Protein AF-A0A4S4LTP1-F1 (afdb_monomer)

Mean predicted aligned error: 6.37 Å

Radius of gyration: 16.43 Å; Cα contacts (8 Å, |Δi|>4): 218; chains: 1; bounding box: 37×48×48 Å

Foldseek 3Di:
DDPPPDCQADWAADDDPQQQQDPVRNDHAKKFWFWKDAPVLLQVLLVVVVNWDWDDDDPPTDTDSVSSQVSLVVLCVVLVADWGWFARPDCDPGRIITTGRGMSVCCVVSPDDPVSLVVSQVVVCVSSVHDPVRTDITMGHTDD

Nearest PDB structures (foldseek):
  5txr-assembly1_A  TM=5.693E-01  e=1.734E+00  Saccharomyces cerevisiae S288C

Structure (mmCIF, N/CA/C/O backbone):
data_AF-A0A4S4LTP1-F1
#
_entry.id   AF-A0A4S4LTP1-F1
#
loop_
_atom_site.group_PDB
_atom_site.id
_atom_site.type_symbol
_atom_site.label_atom_id
_atom_site.label_alt_id
_atom_site.label_comp_id
_atom_site.label_asym_id
_atom_site.label_entity_id
_atom_site.label_seq_id
_atom_site.pdbx_PDB_ins_code
_atom_site.Cartn_x
_atom_site.Cartn_y
_atom_site.Cartn_z
_atom_site.occupancy
_atom_site.B_iso_or_equiv
_atom_site.auth_seq_id
_atom_site.auth_comp_id
_atom_site.auth_asym_id
_atom_site.auth_atom_id
_atom_site.pdbx_PDB_model_num
ATOM 1 N N . MET A 1 1 ? -7.091 35.989 1.189 1.00 34.50 1 MET A N 1
ATOM 2 C CA . MET A 1 1 ? -7.957 34.825 1.459 1.00 34.50 1 MET A CA 1
ATOM 3 C C . MET A 1 1 ? -7.048 33.733 1.990 1.00 34.50 1 MET A C 1
ATOM 5 O O . MET A 1 1 ? -6.267 33.174 1.234 1.00 34.50 1 MET A O 1
ATOM 9 N N . THR A 1 2 ? -7.007 33.571 3.307 1.00 30.88 2 THR A N 1
ATOM 10 C CA . THR A 1 2 ? -6.107 32.635 3.985 1.00 30.88 2 THR A CA 1
ATOM 11 C C . THR A 1 2 ? -6.671 31.237 3.761 1.00 30.88 2 THR A C 1
ATOM 13 O O . THR A 1 2 ? -7.668 30.872 4.376 1.00 30.88 2 THR A O 1
ATOM 16 N N . LEU A 1 3 ? -6.108 30.485 2.812 1.00 34.81 3 LEU A N 1
ATOM 17 C CA . LEU A 1 3 ? -6.364 29.052 2.711 1.00 34.81 3 LEU A CA 1
ATOM 18 C C . LEU A 1 3 ? -5.879 28.455 4.030 1.00 34.81 3 LEU A C 1
ATOM 20 O O . LEU A 1 3 ? -4.674 28.363 4.256 1.00 34.81 3 LEU A O 1
ATOM 24 N N . HIS A 1 4 ? -6.803 28.139 4.938 1.00 34.56 4 HIS A N 1
ATOM 25 C CA . HIS A 1 4 ? -6.485 27.319 6.096 1.00 34.56 4 HIS A CA 1
ATOM 26 C C . HIS A 1 4 ? -5.777 26.075 5.562 1.00 34.56 4 HIS A C 1
ATOM 28 O O . HIS A 1 4 ? -6.355 25.319 4.780 1.00 34.56 4 HIS A O 1
ATOM 34 N N . ALA A 1 5 ? -4.505 25.922 5.926 1.00 42.12 5 ALA A N 1
ATOM 35 C CA . ALA A 1 5 ? -3.726 24.723 5.689 1.00 42.12 5 ALA A CA 1
ATOM 36 C C . ALA A 1 5 ? -4.392 23.586 6.473 1.00 42.12 5 ALA A C 1
ATOM 38 O O . ALA A 1 5 ? -4.045 23.312 7.616 1.00 42.12 5 ALA A O 1
ATOM 39 N N . GLY A 1 6 ? -5.445 23.003 5.903 1.00 49.91 6 GLY A N 1
ATOM 40 C CA . GLY A 1 6 ? -6.054 21.801 6.446 1.00 49.91 6 GLY A CA 1
ATOM 41 C C . GLY A 1 6 ? -5.047 20.647 6.391 1.00 49.91 6 GLY A C 1
ATOM 42 O O . GLY A 1 6 ? -4.117 20.690 5.581 1.00 49.91 6 GLY A O 1
ATOM 43 N N . PRO A 1 7 ? -5.234 19.590 7.197 1.00 58.12 7 PRO A N 1
ATOM 44 C CA . PRO A 1 7 ? -4.294 18.467 7.347 1.00 58.12 7 PRO A CA 1
ATOM 45 C C . PRO A 1 7 ? -4.137 17.598 6.082 1.00 58.12 7 PRO A C 1
ATOM 47 O O . PRO A 1 7 ? -3.505 16.548 6.108 1.00 58.12 7 PRO A O 1
ATOM 50 N N . TYR A 1 8 ? -4.690 18.027 4.948 1.00 56.34 8 TYR A N 1
ATOM 51 C CA . TYR A 1 8 ? -4.917 17.229 3.746 1.00 56.34 8 TYR A CA 1
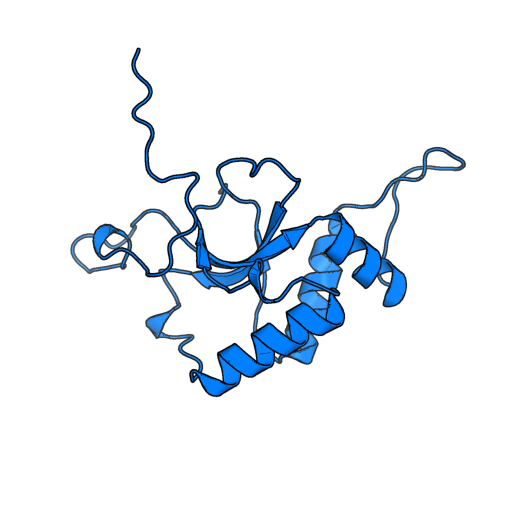ATOM 52 C C . TYR A 1 8 ? -3.652 16.815 2.979 1.00 56.34 8 TYR A C 1
ATOM 54 O O . TYR A 1 8 ? -3.752 16.117 1.975 1.00 56.34 8 TYR A O 1
ATOM 62 N N . GLY A 1 9 ? -2.474 17.263 3.418 1.00 60.75 9 GLY A N 1
ATOM 63 C CA . GLY A 1 9 ? -1.177 16.875 2.854 1.00 60.75 9 GLY A CA 1
ATOM 64 C C . GLY A 1 9 ? -0.297 16.087 3.814 1.00 60.75 9 GLY A C 1
ATOM 65 O O . GLY A 1 9 ? 0.851 15.812 3.483 1.00 60.75 9 GLY A O 1
ATOM 66 N N . GLN A 1 10 ? -0.799 15.764 5.007 1.00 70.25 10 GLN A N 1
ATOM 67 C CA . GLN A 1 10 ? -0.033 15.061 6.026 1.00 70.25 10 GLN A CA 1
ATOM 68 C C . GLN A 1 10 ? -0.341 13.566 5.992 1.00 70.25 10 GLN A C 1
ATOM 70 O O . GLN A 1 10 ? -1.498 13.157 5.906 1.00 70.25 10 GLN A O 1
ATOM 75 N N . ALA A 1 11 ? 0.719 12.764 6.075 1.00 82.00 11 ALA A N 1
ATOM 76 C CA . ALA A 1 11 ? 0.612 11.369 6.465 1.00 82.00 11 ALA A CA 1
ATOM 77 C C . ALA A 1 11 ? 0.397 11.308 7.983 1.00 82.00 11 ALA A C 1
ATOM 79 O O . ALA A 1 11 ? 1.090 12.009 8.724 1.00 82.00 11 ALA A O 1
ATOM 80 N N . LEU A 1 12 ? -0.541 10.484 8.439 1.00 88.31 12 LEU A N 1
ATOM 81 C CA . LEU A 1 12 ? -0.908 10.362 9.849 1.00 88.31 12 LEU A CA 1
ATOM 82 C C . LEU A 1 12 ? -0.561 8.957 10.350 1.00 88.31 12 LEU A C 1
ATOM 84 O O . LEU A 1 12 ? -0.827 7.966 9.671 1.00 88.31 12 LEU A O 1
ATOM 88 N N . ASP A 1 13 ? 0.025 8.861 11.542 1.00 89.25 13 ASP A N 1
ATOM 89 C CA . ASP A 1 13 ? 0.405 7.564 12.121 1.00 89.25 13 ASP A CA 1
ATOM 90 C C . ASP A 1 13 ? -0.809 6.805 12.695 1.00 89.25 13 A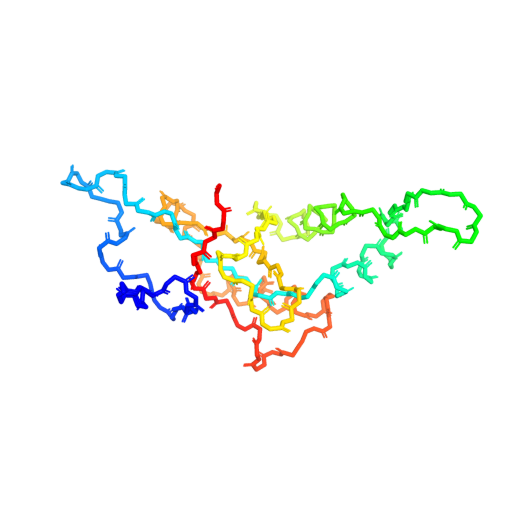SP A C 1
ATOM 92 O O . ASP A 1 13 ? -0.792 5.581 12.799 1.00 89.25 13 ASP A O 1
ATOM 96 N N . SER A 1 14 ? -1.894 7.514 13.018 1.00 90.12 14 SER A N 1
ATOM 97 C CA . SER A 1 14 ? -3.160 6.951 13.495 1.00 90.12 14 SER A CA 1
ATOM 98 C C . SER A 1 14 ? -4.357 7.602 12.800 1.00 90.12 14 SER A C 1
ATOM 100 O O . SER A 1 14 ? -4.264 8.733 12.319 1.00 90.12 14 SER A O 1
ATOM 102 N N . LEU A 1 15 ? -5.482 6.880 12.742 1.00 90.06 15 LEU A N 1
ATOM 103 C CA . LEU A 1 15 ? -6.750 7.416 12.250 1.00 90.06 15 LEU A CA 1
ATOM 104 C C . LEU A 1 15 ? -7.303 8.409 13.287 1.00 90.06 15 LEU A C 1
ATOM 106 O O . LEU A 1 15 ? -7.563 7.994 14.420 1.00 90.06 15 LEU A O 1
ATOM 110 N N . PRO A 1 16 ? -7.489 9.698 12.947 1.00 90.88 16 PRO A N 1
ATOM 111 C CA . PRO A 1 16 ? -8.113 10.639 13.869 1.00 90.88 16 PRO A CA 1
ATOM 112 C C . PRO A 1 16 ? -9.594 10.303 14.072 1.00 90.88 16 PRO A C 1
ATOM 114 O O . PRO A 1 16 ? -10.284 9.919 13.125 1.00 90.88 16 PRO A O 1
ATOM 117 N N . ALA A 1 17 ? -10.083 10.472 15.302 1.00 89.81 17 ALA A N 1
ATOM 118 C CA . ALA A 1 17 ? -11.426 10.054 15.705 1.00 89.81 17 ALA A CA 1
ATOM 119 C C . ALA A 1 17 ? -12.541 10.748 14.907 1.00 89.81 17 ALA A C 1
ATOM 121 O O . ALA A 1 17 ? -13.589 10.159 14.675 1.00 89.81 17 ALA A O 1
ATOM 122 N N . GLU A 1 18 ? -12.323 11.979 14.436 1.00 90.19 18 GLU A N 1
ATOM 123 C CA . GLU A 1 18 ? -13.294 12.696 13.606 1.00 90.19 18 GLU A CA 1
ATOM 124 C C . GLU A 1 18 ? -13.501 12.076 12.213 1.00 90.19 18 GLU A C 1
ATOM 126 O O . GLU A 1 18 ? -14.482 12.399 11.535 1.00 90.19 18 GLU A O 1
ATOM 131 N N . TYR A 1 19 ? -12.588 11.197 11.785 1.00 91.06 19 TYR A N 1
ATOM 132 C CA . TYR A 1 19 ? -12.687 10.461 10.528 1.00 91.06 19 TYR A CA 1
ATOM 133 C C . TYR A 1 19 ? -13.088 8.996 10.708 1.00 91.06 19 TYR A C 1
ATOM 135 O O . TYR A 1 19 ? -13.219 8.291 9.707 1.00 91.06 19 TYR A O 1
ATOM 143 N N . ASP A 1 20 ? -13.299 8.541 11.940 1.00 89.56 20 ASP A N 1
ATOM 144 C CA . ASP A 1 20 ? -13.904 7.241 12.207 1.00 89.56 20 ASP A CA 1
ATOM 145 C C . ASP A 1 20 ? -15.417 7.321 11.913 1.00 89.56 20 ASP A C 1
ATOM 147 O O . ASP A 1 20 ? -16.084 8.230 12.422 1.00 89.56 20 ASP A O 1
ATOM 151 N N . PRO A 1 21 ? -15.987 6.462 11.049 1.00 90.62 21 PRO A N 1
ATOM 152 C CA . PRO A 1 21 ? -17.418 6.483 10.776 1.00 90.62 21 PRO A CA 1
ATOM 153 C C . PRO A 1 21 ? -18.234 6.104 12.017 1.00 90.62 21 PRO A C 1
ATOM 155 O O . PRO A 1 21 ? -18.157 4.983 12.518 1.00 90.62 21 PRO A O 1
ATOM 158 N N . THR A 1 22 ? -19.088 7.019 12.472 1.00 89.12 22 THR A N 1
ATOM 159 C CA . THR A 1 22 ? -20.003 6.795 13.602 1.00 89.12 22 THR A CA 1
ATOM 160 C C . THR A 1 22 ? -21.460 6.985 13.176 1.00 89.12 22 THR A C 1
ATOM 162 O O . THR A 1 22 ? -21.722 7.561 12.118 1.00 89.12 22 THR A O 1
ATOM 165 N N . PRO A 1 23 ? -22.453 6.547 13.972 1.00 90.50 23 PRO A N 1
ATOM 166 C CA . PRO A 1 23 ? -23.854 6.873 13.701 1.00 90.50 23 PRO A CA 1
ATOM 167 C C . PRO A 1 23 ? -24.117 8.386 13.573 1.00 90.50 23 PRO A C 1
ATOM 169 O O . PRO A 1 23 ? -24.937 8.800 12.755 1.00 90.50 23 PRO A O 1
ATOM 172 N N . GLU A 1 24 ? -23.407 9.213 14.345 1.00 90.62 24 GLU A N 1
ATOM 173 C CA . GLU A 1 24 ? -23.521 10.677 14.349 1.00 90.62 24 GLU A CA 1
ATOM 174 C C . GLU A 1 24 ? -22.790 11.335 13.169 1.00 90.62 24 GLU A C 1
ATOM 176 O O . GLU A 1 24 ? -23.185 12.409 12.714 1.00 90.62 24 GLU A O 1
ATOM 181 N N . ASN A 1 25 ? -21.745 10.686 12.653 1.00 89.19 25 ASN A N 1
ATOM 182 C CA . ASN A 1 25 ? -21.006 11.094 11.465 1.00 89.19 25 ASN A CA 1
ATOM 183 C C . ASN A 1 25 ? -20.801 9.881 10.541 1.00 89.19 25 ASN A C 1
ATOM 185 O O . ASN A 1 25 ? -19.720 9.295 10.518 1.00 89.19 25 ASN A O 1
ATOM 189 N N . PRO A 1 26 ? -21.826 9.475 9.769 1.00 89.06 26 PRO A N 1
ATOM 190 C CA . PRO A 1 26 ? -21.775 8.234 8.993 1.00 89.06 26 PRO A CA 1
ATOM 191 C C . PRO A 1 26 ? -20.950 8.355 7.707 1.00 89.06 26 PRO A C 1
ATOM 193 O O . PRO A 1 26 ? -20.744 7.365 7.008 1.00 89.06 26 PRO A O 1
ATOM 196 N N . ARG A 1 27 ? -20.547 9.576 7.336 1.00 90.62 27 ARG A N 1
ATOM 197 C CA . ARG A 1 27 ? -19.832 9.873 6.088 1.00 90.62 27 ARG A CA 1
ATOM 198 C C . ARG A 1 27 ? -18.697 10.876 6.320 1.00 90.62 27 ARG A C 1
ATOM 200 O O . ARG A 1 27 ? -18.715 11.952 5.713 1.00 90.62 27 ARG A O 1
ATOM 207 N N . PRO A 1 28 ? -17.724 10.566 7.197 1.00 91.50 28 PRO A N 1
ATOM 208 C CA . PRO A 1 28 ? -16.529 11.383 7.310 1.00 91.50 28 PRO A CA 1
ATOM 209 C C . PRO A 1 28 ? -15.781 11.408 5.976 1.00 91.50 28 PRO A C 1
ATOM 211 O O . PRO A 1 28 ? -15.948 10.547 5.110 1.00 91.50 28 PRO A O 1
ATOM 214 N N . ARG A 1 29 ? -14.885 12.376 5.805 1.00 89.81 29 ARG A N 1
ATOM 215 C CA . ARG A 1 29 ? -13.979 12.353 4.654 1.00 89.81 29 ARG A CA 1
ATOM 216 C C . ARG A 1 29 ? -13.197 11.035 4.630 1.00 89.81 29 ARG A C 1
ATOM 218 O O . ARG A 1 29 ? -12.772 10.554 5.678 1.00 89.81 29 ARG A O 1
ATOM 225 N N . ARG A 1 30 ? -13.007 10.458 3.444 1.00 90.31 30 ARG A N 1
ATOM 226 C CA . ARG A 1 30 ? -12.284 9.196 3.296 1.00 90.31 30 ARG A CA 1
ATOM 227 C C . ARG A 1 30 ? -10.784 9.383 3.530 1.00 90.31 30 ARG A C 1
ATOM 229 O O . ARG A 1 30 ? -10.165 10.280 2.951 1.00 90.31 30 ARG A O 1
ATOM 236 N N . LEU A 1 31 ? -10.207 8.496 4.336 1.00 92.56 31 LEU A N 1
ATOM 237 C CA . LEU A 1 31 ? -8.764 8.296 4.443 1.00 92.56 31 LEU A CA 1
ATOM 238 C C . LEU A 1 31 ? -8.430 6.855 4.091 1.00 92.56 31 LEU A C 1
ATOM 240 O O . LEU A 1 31 ? -9.205 5.945 4.380 1.00 92.56 31 LEU A O 1
ATOM 244 N N . VAL A 1 32 ? -7.254 6.657 3.508 1.00 93.06 32 VAL A N 1
ATOM 245 C CA . VAL A 1 32 ? -6.713 5.326 3.227 1.00 93.06 32 VAL A CA 1
ATOM 246 C C . VAL A 1 32 ? -5.511 5.069 4.109 1.00 93.06 32 VAL A C 1
ATOM 248 O O . VAL A 1 32 ? -4.699 5.966 4.327 1.00 93.06 32 VAL A O 1
ATOM 251 N N . TYR A 1 33 ? -5.393 3.846 4.592 1.00 93.44 33 TYR A N 1
ATOM 252 C CA . TYR A 1 33 ? -4.180 3.324 5.183 1.00 93.44 33 TYR A CA 1
ATOM 253 C C . TYR A 1 33 ? -3.433 2.518 4.130 1.00 93.44 33 TYR A C 1
ATOM 255 O O . TYR A 1 33 ? -4.015 1.652 3.469 1.00 93.44 33 TYR A O 1
ATOM 263 N N . GLY A 1 34 ? -2.153 2.808 3.949 1.00 93.31 34 GLY A N 1
ATOM 264 C CA . GLY A 1 34 ? -1.388 2.168 2.893 1.00 93.31 34 GLY A CA 1
ATOM 265 C C . GLY A 1 34 ? 0.072 2.569 2.865 1.00 93.31 34 GLY A C 1
ATOM 266 O O . GLY A 1 34 ? 0.515 3.408 3.650 1.00 93.31 34 GLY A O 1
ATOM 267 N N . ILE A 1 35 ? 0.815 1.967 1.941 1.00 93.44 35 ILE A N 1
ATOM 268 C CA . ILE A 1 35 ? 2.245 2.225 1.755 1.00 93.44 35 ILE A CA 1
ATOM 269 C C . ILE A 1 35 ? 2.424 3.324 0.704 1.00 93.44 35 ILE A C 1
ATOM 271 O O . ILE A 1 35 ? 1.918 3.174 -0.415 1.00 93.44 35 ILE A O 1
ATOM 275 N N . PRO A 1 36 ? 3.141 4.420 1.016 1.00 91.38 36 PRO A N 1
ATOM 276 C CA . PRO A 1 36 ? 3.517 5.399 0.009 1.00 91.38 36 PRO A CA 1
ATOM 277 C C . PRO A 1 36 ? 4.600 4.815 -0.905 1.00 91.38 36 PRO A C 1
ATOM 279 O O . PRO A 1 36 ? 5.631 4.330 -0.441 1.00 91.38 36 PRO A O 1
ATOM 282 N N . VAL A 1 37 ? 4.384 4.898 -2.213 1.00 91.62 37 VAL A N 1
ATOM 283 C CA . VAL A 1 37 ? 5.295 4.381 -3.244 1.00 91.62 37 VAL A CA 1
ATOM 284 C C . VAL A 1 37 ? 5.513 5.421 -4.332 1.00 91.62 37 VAL A C 1
ATOM 286 O O . VAL A 1 37 ? 4.741 6.370 -4.459 1.00 91.62 37 VAL A O 1
ATOM 289 N N . THR A 1 38 ? 6.576 5.289 -5.119 1.00 89.75 38 THR A N 1
ATOM 290 C CA . THR A 1 38 ? 6.766 6.114 -6.320 1.00 89.75 38 THR A CA 1
ATOM 291 C C . THR A 1 38 ? 6.123 5.439 -7.527 1.00 89.75 38 THR A C 1
ATOM 293 O O . THR A 1 38 ? 6.015 4.212 -7.584 1.00 89.75 38 THR A O 1
ATOM 296 N N . THR A 1 39 ? 5.718 6.234 -8.520 1.00 89.50 39 THR A N 1
ATOM 297 C CA . THR A 1 39 ? 5.281 5.687 -9.816 1.00 89.50 39 THR A CA 1
ATOM 298 C C . THR A 1 39 ? 6.358 4.826 -10.465 1.00 89.50 39 THR A C 1
ATOM 300 O O . THR A 1 39 ? 6.033 3.824 -11.091 1.00 89.50 39 THR A O 1
ATOM 303 N N . ASP A 1 40 ? 7.625 5.207 -10.297 1.00 90.62 40 ASP A N 1
ATOM 304 C CA . ASP A 1 40 ? 8.761 4.534 -10.925 1.00 90.62 40 ASP A CA 1
ATOM 305 C C . ASP A 1 40 ? 8.977 3.145 -10.317 1.00 90.62 40 ASP A C 1
ATOM 307 O O . ASP A 1 40 ? 9.079 2.180 -11.060 1.00 90.62 40 ASP A O 1
ATOM 311 N N . ALA A 1 41 ? 8.912 3.000 -8.986 1.00 92.75 41 ALA A N 1
ATOM 312 C CA . ALA A 1 41 ? 9.054 1.694 -8.336 1.00 92.75 41 ALA A CA 1
ATOM 313 C C . ALA A 1 41 ? 7.951 0.708 -8.759 1.00 92.75 41 ALA A C 1
ATOM 315 O O . ALA A 1 41 ? 8.226 -0.453 -9.062 1.00 92.75 41 ALA A O 1
ATOM 316 N N . LEU A 1 42 ? 6.698 1.177 -8.829 1.00 94.12 42 LEU A N 1
ATOM 317 C CA . LEU A 1 42 ? 5.581 0.370 -9.331 1.00 94.12 42 LEU A CA 1
ATOM 318 C C . LEU A 1 42 ? 5.755 0.005 -10.809 1.00 94.12 42 LEU A C 1
ATOM 320 O O . LEU A 1 42 ? 5.415 -1.105 -11.217 1.00 94.12 42 LEU A O 1
ATOM 324 N N . PHE A 1 43 ? 6.261 0.933 -11.620 1.00 93.69 43 PHE A N 1
ATOM 325 C CA . PHE A 1 43 ? 6.463 0.686 -13.040 1.00 93.69 43 PHE A CA 1
ATOM 326 C C . PHE A 1 43 ? 7.614 -0.290 -13.299 1.00 93.69 43 PHE A C 1
ATOM 328 O O . PHE A 1 43 ? 7.430 -1.228 -14.070 1.00 93.69 43 PHE A O 1
ATOM 335 N N . ASP A 1 44 ? 8.746 -0.135 -12.614 1.00 94.25 44 ASP A N 1
ATOM 336 C CA . ASP A 1 44 ? 9.885 -1.056 -12.679 1.00 94.25 44 ASP A CA 1
ATOM 337 C C . ASP A 1 44 ? 9.462 -2.477 -12.279 1.00 94.25 44 ASP A C 1
ATOM 339 O O . ASP A 1 44 ? 9.850 -3.461 -12.915 1.00 94.25 44 ASP A O 1
ATOM 343 N N . TYR A 1 45 ? 8.605 -2.596 -11.259 1.00 96.38 45 TYR A N 1
ATOM 344 C CA . TYR A 1 45 ? 8.019 -3.875 -10.869 1.00 96.38 45 TYR A CA 1
ATOM 345 C C . TYR A 1 45 ? 7.108 -4.455 -11.955 1.00 96.38 45 TYR A C 1
ATOM 347 O O . TYR A 1 45 ? 7.227 -5.631 -12.305 1.00 96.38 45 TYR A O 1
ATOM 355 N N . ALA A 1 46 ? 6.240 -3.630 -12.550 1.00 96.06 46 ALA A N 1
ATOM 356 C CA . ALA A 1 46 ? 5.408 -4.047 -13.675 1.00 96.06 46 ALA A 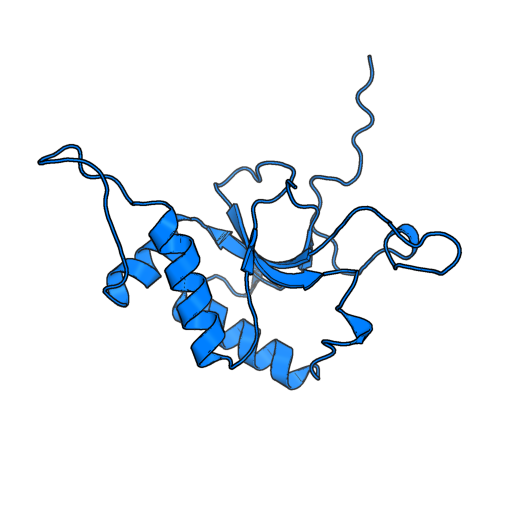CA 1
ATOM 357 C C . ALA A 1 46 ? 6.252 -4.498 -14.881 1.00 96.06 46 ALA A C 1
ATOM 359 O O . ALA A 1 46 ? 5.877 -5.451 -15.567 1.00 96.06 46 ALA A O 1
ATOM 360 N N . GLU A 1 47 ? 7.377 -3.833 -15.161 1.00 95.25 47 GLU A N 1
ATOM 361 C CA . GLU A 1 47 ? 8.311 -4.216 -16.226 1.00 95.25 47 GLU A CA 1
ATOM 362 C C . GLU A 1 47 ? 8.952 -5.569 -15.932 1.00 95.25 47 GLU A C 1
ATOM 364 O O . GLU A 1 47 ? 8.917 -6.458 -16.787 1.00 95.25 47 GLU A O 1
ATOM 369 N N . TRP A 1 48 ? 9.473 -5.753 -14.717 1.00 95.88 48 TRP A N 1
ATOM 370 C CA . TRP A 1 48 ? 10.060 -7.017 -14.277 1.00 95.88 48 TRP A CA 1
ATOM 371 C C . TRP A 1 48 ? 9.061 -8.181 -14.359 1.00 95.88 48 TRP A C 1
ATOM 373 O O . TRP A 1 48 ? 9.409 -9.258 -14.844 1.00 95.88 48 TRP A O 1
ATOM 383 N N . ALA A 1 49 ? 7.807 -7.947 -13.968 1.00 95.56 49 ALA A N 1
ATOM 384 C CA . ALA A 1 49 ? 6.735 -8.939 -14.013 1.00 95.56 49 ALA A CA 1
ATOM 385 C C . ALA A 1 49 ? 6.175 -9.195 -15.430 1.00 95.56 49 ALA A C 1
ATOM 387 O O . ALA A 1 49 ? 5.290 -10.033 -15.604 1.00 95.56 49 ALA A O 1
ATOM 388 N N . GLY A 1 50 ? 6.639 -8.471 -16.457 1.00 95.19 50 GLY A N 1
ATOM 389 C CA . GLY A 1 50 ? 6.111 -8.579 -17.823 1.00 95.19 50 GLY A CA 1
ATOM 390 C C . GLY A 1 50 ? 4.690 -8.020 -17.994 1.00 95.19 50 GLY A C 1
ATOM 391 O O . GLY A 1 50 ? 4.017 -8.318 -18.981 1.00 95.19 50 GLY A O 1
ATOM 392 N N . LEU A 1 51 ? 4.227 -7.206 -17.043 1.00 94.38 51 LEU A N 1
ATOM 393 C CA . LEU A 1 51 ? 2.909 -6.567 -17.031 1.00 94.38 51 LEU A CA 1
ATOM 394 C C . LEU A 1 51 ? 2.930 -5.154 -17.622 1.00 94.38 51 LEU A C 1
ATOM 396 O O . LEU A 1 51 ? 1.870 -4.623 -17.973 1.00 94.38 51 LEU A O 1
ATOM 400 N N . ALA A 1 52 ? 4.117 -4.550 -17.734 1.00 92.50 52 ALA A N 1
ATOM 401 C CA . ALA A 1 52 ? 4.278 -3.194 -18.226 1.00 92.50 52 ALA A CA 1
ATOM 402 C C . ALA A 1 52 ? 3.722 -3.031 -19.637 1.00 92.50 52 ALA A C 1
ATOM 404 O O . ALA A 1 52 ? 4.087 -3.708 -20.602 1.00 92.50 52 ALA A O 1
ATOM 405 N N . GLN A 1 53 ? 2.840 -2.054 -19.754 1.00 90.06 53 GLN A N 1
ATOM 406 C CA . GLN A 1 53 ? 2.301 -1.604 -21.013 1.00 90.06 53 GLN A CA 1
ATOM 407 C C . GLN A 1 53 ? 2.858 -0.229 -21.327 1.00 90.06 53 GLN A C 1
ATOM 409 O O . GLN A 1 53 ? 3.186 0.569 -20.451 1.00 90.06 53 GLN A O 1
ATOM 414 N N . TYR A 1 54 ? 2.899 0.077 -22.614 1.00 89.81 54 TYR A N 1
ATOM 415 C CA . TYR A 1 54 ? 3.321 1.381 -23.076 1.00 89.81 54 TYR A CA 1
ATOM 416 C C . TYR A 1 54 ? 2.356 1.879 -24.132 1.00 89.81 54 TYR A C 1
ATOM 418 O O . TYR A 1 54 ? 1.822 1.103 -24.925 1.00 89.81 54 TYR A O 1
ATOM 426 N N . VAL A 1 55 ? 2.169 3.189 -24.156 1.00 86.56 55 VAL A N 1
ATOM 427 C CA . VAL A 1 55 ? 1.364 3.877 -25.161 1.00 86.56 55 VAL A CA 1
ATOM 428 C C . VAL A 1 55 ? 2.273 4.690 -26.077 1.00 86.56 55 VAL A C 1
ATOM 430 O O . VAL A 1 55 ? 3.329 5.165 -25.661 1.00 86.56 55 VAL A O 1
ATOM 433 N N . GLY A 1 56 ? 1.859 4.859 -27.332 1.00 84.00 56 GLY A N 1
ATOM 434 C CA . GLY A 1 56 ? 2.642 5.551 -28.360 1.00 84.00 56 GLY A CA 1
ATOM 435 C C . GLY A 1 56 ? 3.308 4.600 -29.357 1.00 84.00 56 GLY A C 1
ATOM 436 O O . GLY A 1 56 ? 3.135 3.384 -29.300 1.00 84.00 56 GLY A O 1
ATOM 437 N N . ARG A 1 57 ? 4.035 5.167 -30.325 1.00 79.81 57 ARG A N 1
ATOM 438 C CA . ARG A 1 57 ? 4.715 4.428 -31.402 1.00 79.81 57 ARG A CA 1
ATOM 439 C C . ARG A 1 57 ? 6.162 4.893 -31.545 1.00 79.81 57 ARG A C 1
ATOM 441 O O . ARG A 1 57 ? 6.453 6.073 -31.357 1.00 79.81 57 ARG A O 1
ATOM 448 N N . GLY A 1 58 ? 7.046 3.973 -31.935 1.00 77.62 58 GLY A N 1
ATOM 449 C CA . GLY A 1 58 ? 8.460 4.268 -32.171 1.00 77.62 58 GLY A CA 1
ATOM 450 C C . GLY A 1 58 ? 9.138 4.849 -30.929 1.00 77.62 58 GLY A C 1
ATOM 451 O O . GLY A 1 58 ? 8.986 4.322 -29.831 1.00 77.62 58 GLY A O 1
ATOM 452 N N . THR A 1 59 ? 9.852 5.956 -31.103 1.00 76.81 59 THR A N 1
ATOM 453 C CA . THR A 1 59 ? 10.580 6.656 -30.033 1.00 76.81 59 THR A CA 1
ATOM 454 C C . THR A 1 59 ? 9.682 7.412 -29.046 1.00 76.81 59 THR A C 1
ATOM 456 O O . THR A 1 59 ? 10.157 7.810 -27.991 1.00 76.81 59 THR A O 1
ATOM 459 N N . TRP A 1 60 ? 8.383 7.574 -29.332 1.00 74.06 60 TRP A N 1
ATOM 460 C CA . TRP A 1 60 ? 7.406 8.246 -28.454 1.00 74.06 60 TRP A CA 1
ATOM 461 C C . TRP A 1 60 ? 6.694 7.294 -27.481 1.00 74.06 60 TRP A C 1
ATOM 463 O O . TRP A 1 60 ? 5.610 7.594 -26.975 1.00 74.06 60 TRP A O 1
ATOM 473 N N . LYS A 1 61 ? 7.269 6.113 -27.254 1.00 82.44 61 LYS A N 1
ATOM 474 C CA . LYS A 1 61 ? 6.730 5.102 -26.348 1.00 82.44 61 LYS A CA 1
ATOM 475 C C . LYS A 1 61 ? 6.894 5.586 -24.903 1.00 82.44 61 LYS A C 1
ATOM 477 O O . LYS A 1 61 ? 8.010 5.834 -24.462 1.00 82.44 61 LYS A O 1
ATOM 482 N N . ARG A 1 62 ? 5.787 5.728 -24.173 1.00 82.00 62 ARG A N 1
ATOM 483 C CA . ARG A 1 62 ? 5.778 6.119 -22.753 1.00 82.00 62 ARG A CA 1
ATOM 484 C C . ARG A 1 62 ? 5.066 5.068 -21.895 1.00 82.00 62 ARG A C 1
ATOM 486 O O . ARG A 1 62 ? 4.158 4.415 -22.421 1.00 82.00 62 ARG A O 1
ATOM 49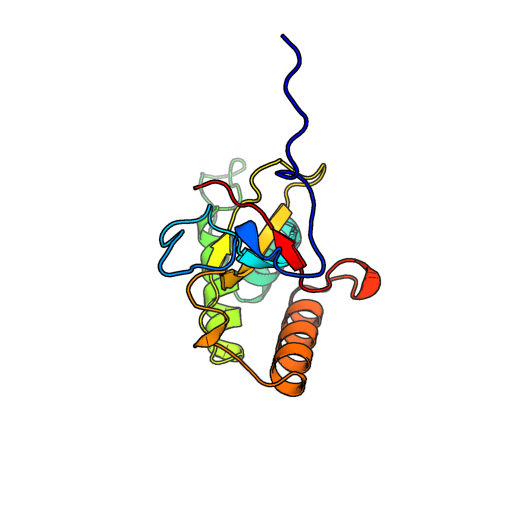3 N N . PRO A 1 63 ? 5.430 4.928 -20.608 1.00 83.62 63 PRO A N 1
ATOM 494 C CA . PRO A 1 63 ? 4.712 4.095 -19.648 1.00 83.62 63 PRO A CA 1
ATOM 495 C C . PRO A 1 63 ? 3.199 4.311 -19.712 1.00 83.62 63 PRO A C 1
ATOM 497 O O . PRO A 1 63 ? 2.722 5.449 -19.721 1.00 83.62 63 PRO A O 1
ATOM 500 N N . ASN A 1 64 ? 2.438 3.223 -19.796 1.00 87.50 64 ASN A N 1
ATOM 501 C CA . ASN A 1 64 ? 0.990 3.263 -19.660 1.00 87.50 64 ASN A CA 1
ATOM 502 C C . ASN A 1 64 ? 0.638 3.277 -18.162 1.00 87.50 64 ASN A C 1
ATOM 504 O O . ASN A 1 64 ? 1.023 2.322 -17.481 1.00 87.50 64 ASN A O 1
ATOM 508 N N . PRO A 1 65 ? -0.109 4.276 -17.653 1.00 84.19 65 PRO A N 1
ATOM 509 C CA . PRO A 1 65 ? -0.533 4.318 -16.253 1.00 84.19 65 PRO A CA 1
ATOM 510 C C . PRO A 1 65 ? -1.256 3.053 -15.773 1.00 84.19 65 PRO A C 1
ATOM 512 O O . PRO A 1 65 ? -1.059 2.662 -14.632 1.00 84.19 65 PRO A O 1
ATOM 515 N N . PHE A 1 66 ? -1.978 2.345 -16.655 1.00 89.88 66 PHE A N 1
ATOM 516 C CA . PHE A 1 66 ? -2.615 1.059 -16.322 1.00 89.88 66 PHE A CA 1
ATOM 517 C C . PHE A 1 66 ? -1.628 -0.032 -15.865 1.00 89.88 66 PHE A C 1
ATOM 519 O O . PHE A 1 66 ? -2.038 -1.038 -15.297 1.00 89.88 66 PHE A O 1
ATOM 526 N N . SER A 1 67 ? -0.328 0.131 -16.125 1.00 93.38 67 SER A N 1
ATOM 527 C CA . SER A 1 67 ? 0.702 -0.789 -15.623 1.00 93.38 67 SER A CA 1
ATOM 528 C C . SER A 1 67 ? 0.851 -0.703 -14.104 1.00 93.38 67 SER A C 1
ATOM 530 O O . SER A 1 67 ? 1.218 -1.692 -13.483 1.00 93.38 67 SER A O 1
ATOM 532 N N . LEU A 1 68 ? 0.562 0.464 -13.515 1.00 93.56 68 LEU A N 1
ATOM 533 C CA . LEU A 1 68 ? 0.656 0.681 -12.074 1.00 93.56 68 LEU A CA 1
ATOM 534 C C . LEU A 1 68 ? -0.456 -0.075 -11.341 1.00 93.56 68 LEU A C 1
ATOM 536 O O . LEU A 1 68 ? -0.174 -0.760 -10.365 1.00 93.56 68 LEU A O 1
ATOM 540 N N . ASP A 1 69 ? -1.692 -0.011 -11.848 1.00 94.12 69 ASP A N 1
ATOM 541 C CA . ASP A 1 69 ? -2.814 -0.782 -11.299 1.00 94.12 69 ASP A CA 1
ATOM 542 C C . ASP A 1 69 ? -2.530 -2.286 -11.377 1.00 94.12 69 ASP A C 1
ATOM 544 O O . ASP A 1 69 ? -2.643 -2.984 -10.380 1.00 94.12 69 ASP A O 1
ATOM 548 N N . LYS A 1 70 ? -2.020 -2.772 -12.516 1.00 95.56 70 LYS A N 1
ATOM 549 C CA . LYS A 1 70 ? -1.640 -4.187 -12.677 1.00 95.56 70 LYS A CA 1
ATOM 550 C C . LYS A 1 70 ? -0.540 -4.647 -11.724 1.00 95.56 70 LYS A C 1
ATOM 552 O O . LYS A 1 70 ? -0.537 -5.805 -11.317 1.00 95.56 70 LYS A O 1
ATOM 557 N N . ALA A 1 71 ? 0.419 -3.776 -11.410 1.00 96.88 71 ALA A N 1
ATOM 558 C CA . ALA A 1 71 ? 1.429 -4.072 -10.399 1.00 96.88 71 ALA A CA 1
ATOM 559 C C . ALA A 1 71 ? 0.784 -4.243 -9.018 1.00 96.88 71 ALA A C 1
ATOM 561 O O . ALA A 1 71 ? 1.124 -5.185 -8.307 1.00 96.88 71 ALA A O 1
ATOM 562 N N . VAL A 1 72 ? -0.168 -3.374 -8.662 1.00 97.19 72 VAL A N 1
ATOM 563 C CA . VAL A 1 72 ? -0.921 -3.496 -7.407 1.00 97.19 72 VAL A CA 1
ATOM 564 C C . VAL A 1 72 ? -1.796 -4.749 -7.396 1.00 97.19 72 VAL A C 1
ATOM 566 O O . VAL A 1 72 ? -1.780 -5.453 -6.392 1.00 97.19 72 VAL A O 1
ATOM 569 N N . ASP A 1 73 ? -2.471 -5.084 -8.499 1.00 97.06 73 ASP A N 1
ATOM 570 C CA . ASP A 1 73 ? -3.259 -6.319 -8.624 1.00 97.06 73 ASP A CA 1
ATOM 571 C C . ASP A 1 73 ? -2.382 -7.560 -8.378 1.00 97.06 73 ASP A C 1
ATOM 573 O O . ASP A 1 73 ? -2.745 -8.444 -7.607 1.00 97.06 73 ASP A O 1
ATOM 577 N N . LEU A 1 74 ? -1.178 -7.603 -8.962 1.00 97.62 74 LEU A N 1
ATOM 578 C CA . LEU A 1 74 ? -0.245 -8.713 -8.757 1.00 97.62 74 LEU A CA 1
ATOM 579 C C . LEU A 1 74 ? 0.218 -8.818 -7.293 1.00 97.62 74 LEU A C 1
ATOM 581 O O . LEU A 1 74 ? 0.279 -9.918 -6.741 1.00 97.62 74 LEU A O 1
ATOM 585 N N . LEU A 1 75 ? 0.535 -7.690 -6.648 1.00 97.62 75 LEU A N 1
ATOM 586 C CA . LEU A 1 75 ? 0.877 -7.668 -5.220 1.00 97.62 75 LEU A CA 1
ATOM 587 C C . LEU A 1 75 ? -0.310 -8.131 -4.358 1.00 97.62 75 LEU A C 1
ATOM 589 O O . LEU A 1 75 ? -0.120 -8.903 -3.416 1.00 97.62 75 LEU A O 1
ATOM 593 N N . SER A 1 76 ? -1.524 -7.701 -4.710 1.00 96.56 76 SER A N 1
ATOM 594 C CA . SER A 1 76 ? -2.778 -8.094 -4.065 1.00 96.56 76 SER A CA 1
ATOM 595 C C . SER A 1 76 ? -2.989 -9.608 -4.118 1.00 96.56 76 SER A C 1
ATOM 597 O O . SER A 1 76 ? -3.228 -10.232 -3.079 1.00 96.56 76 SER A O 1
ATOM 599 N N . ASP A 1 77 ? -2.781 -10.215 -5.290 1.00 96.56 77 ASP A N 1
ATOM 600 C CA . ASP A 1 77 ? -2.865 -11.661 -5.500 1.00 96.56 77 ASP A CA 1
ATOM 601 C C . ASP A 1 77 ? -1.841 -12.432 -4.652 1.00 96.56 77 ASP A C 1
ATOM 603 O O . ASP A 1 77 ? -2.188 -13.426 -4.003 1.00 96.56 77 ASP A O 1
ATOM 607 N N . TYR A 1 78 ? -0.585 -11.972 -4.604 1.00 95.44 78 TYR A N 1
ATOM 608 C CA . TYR A 1 78 ? 0.452 -12.617 -3.791 1.00 95.44 78 TYR A CA 1
ATOM 609 C C . TYR A 1 78 ? 0.144 -12.567 -2.296 1.00 95.44 78 TYR A C 1
ATOM 611 O O . TYR A 1 78 ? 0.293 -13.575 -1.599 1.00 95.44 78 TYR A O 1
ATOM 619 N N . CYS A 1 79 ? -0.309 -11.416 -1.802 1.00 93.56 79 CYS A N 1
ATOM 620 C CA . CYS A 1 79 ? -0.674 -11.253 -0.399 1.00 93.56 79 CYS A CA 1
ATOM 621 C C . CYS A 1 79 ? -2.031 -11.874 -0.051 1.00 93.56 79 CYS A C 1
ATOM 623 O O . CYS A 1 79 ? -2.331 -12.019 1.134 1.00 93.56 79 CYS A O 1
ATOM 625 N N . ARG A 1 80 ? -2.840 -12.251 -1.053 1.00 93.12 80 ARG A N 1
ATOM 626 C CA . ARG A 1 80 ? -4.239 -12.684 -0.890 1.00 93.12 80 ARG A CA 1
ATOM 627 C C . ARG A 1 80 ? -5.051 -11.668 -0.089 1.00 93.12 80 ARG A C 1
ATOM 629 O O . ARG A 1 80 ? -5.795 -12.028 0.824 1.00 93.12 80 ARG A O 1
ATOM 636 N N . PHE A 1 81 ? -4.843 -10.399 -0.409 1.00 91.88 81 PHE A N 1
ATOM 637 C CA . PHE A 1 81 ? -5.426 -9.277 0.304 1.00 91.88 81 PHE A CA 1
ATOM 638 C C . PHE A 1 81 ? -5.736 -8.161 -0.685 1.00 91.88 81 PHE A C 1
ATOM 640 O O . PHE A 1 81 ? -4.841 -7.740 -1.418 1.00 91.88 81 PHE A O 1
ATOM 647 N N . ASP A 1 82 ? -6.984 -7.697 -0.705 1.00 92.62 82 ASP A N 1
ATOM 648 C CA . ASP A 1 82 ? -7.447 -6.683 -1.652 1.00 92.62 82 ASP A CA 1
ATOM 649 C C . ASP A 1 82 ? -6.685 -5.369 -1.443 1.00 92.62 82 ASP A C 1
ATOM 651 O O . ASP A 1 82 ? -6.758 -4.755 -0.377 1.00 92.62 82 ASP A O 1
ATOM 655 N N . MET A 1 83 ? -5.962 -4.931 -2.473 1.00 95.00 83 MET A N 1
ATOM 656 C CA . MET A 1 83 ? -5.223 -3.670 -2.470 1.00 95.00 83 MET A CA 1
ATOM 657 C C . MET A 1 83 ? -5.632 -2.801 -3.648 1.00 95.00 83 MET A C 1
ATOM 659 O O . MET A 1 83 ? -6.018 -3.298 -4.702 1.00 95.00 83 MET A O 1
ATOM 663 N N . TYR A 1 84 ? -5.511 -1.484 -3.484 1.00 94.44 84 TYR A N 1
ATOM 664 C CA . TYR A 1 84 ? -5.903 -0.535 -4.523 1.00 94.44 84 TYR A CA 1
ATOM 665 C C . TYR A 1 84 ? -4.877 0.575 -4.694 1.00 94.44 84 TYR A C 1
ATOM 667 O O . TYR A 1 84 ? -4.341 1.109 -3.725 1.00 94.44 84 TYR A O 1
ATOM 675 N N . LEU A 1 85 ? -4.646 0.993 -5.936 1.00 94.50 85 LEU A N 1
ATOM 676 C CA . LEU A 1 85 ? -3.821 2.159 -6.210 1.00 94.50 85 LEU A CA 1
ATOM 677 C C . LEU A 1 85 ? -4.613 3.443 -5.938 1.00 94.50 85 LEU A C 1
ATOM 679 O O . LEU A 1 85 ? -5.723 3.633 -6.443 1.00 94.50 85 LEU A O 1
ATOM 683 N N . LYS A 1 86 ? -4.038 4.354 -5.149 1.00 92.62 86 LYS A N 1
ATOM 684 C CA . LYS A 1 86 ? -4.626 5.666 -4.852 1.00 92.62 86 LYS A CA 1
ATOM 685 C C . LYS A 1 86 ? -3.644 6.801 -5.085 1.00 92.62 86 LYS A C 1
ATOM 687 O O . LYS A 1 86 ? -2.430 6.651 -4.954 1.00 92.62 86 LYS A O 1
ATOM 692 N N . THR A 1 87 ? -4.202 7.965 -5.406 1.00 88.62 87 THR A N 1
ATOM 693 C CA . THR A 1 87 ? -3.446 9.211 -5.551 1.00 88.62 87 THR A CA 1
ATOM 694 C C . THR A 1 87 ? -3.635 10.054 -4.286 1.00 88.62 87 THR A C 1
ATOM 696 O O . THR A 1 87 ? -4.783 10.294 -3.901 1.00 88.62 87 THR A O 1
ATOM 699 N N . PRO A 1 88 ? -2.559 10.501 -3.615 1.00 84.50 88 PRO A N 1
ATOM 700 C CA . PRO A 1 88 ? -2.669 11.382 -2.455 1.00 84.50 88 PRO A CA 1
ATOM 701 C C . PRO A 1 88 ? -3.314 12.723 -2.836 1.00 84.50 88 PRO A C 1
ATOM 703 O O . PRO A 1 88 ? -3.150 13.208 -3.954 1.00 84.50 88 PRO A O 1
ATOM 706 N N . TYR A 1 89 ? -4.043 13.339 -1.901 1.00 80.25 89 TYR A N 1
ATOM 707 C CA . TYR A 1 89 ? -4.782 14.585 -2.149 1.00 80.25 89 TYR A CA 1
ATOM 708 C C . TYR A 1 89 ? -3.871 15.776 -2.484 1.00 80.25 89 TYR A C 1
ATOM 710 O O . TYR A 1 89 ? -4.185 16.581 -3.360 1.00 80.25 89 TYR A O 1
ATOM 718 N N . LEU A 1 90 ? -2.735 15.899 -1.797 1.00 70.81 90 LEU A N 1
ATOM 719 C CA . LEU A 1 90 ? -1.680 16.837 -2.161 1.00 70.81 90 LEU A CA 1
ATOM 720 C C . LEU A 1 90 ? -0.543 16.053 -2.801 1.00 70.81 90 LEU A C 1
ATOM 722 O O . LEU A 1 90 ? -0.084 15.058 -2.239 1.00 70.81 90 LEU A O 1
ATOM 726 N N . TYR A 1 91 ? -0.089 16.524 -3.966 1.00 59.75 91 TYR A N 1
ATOM 727 C CA . TYR A 1 91 ? 1.130 16.036 -4.596 1.00 59.75 91 TYR A CA 1
ATOM 728 C C . TYR A 1 91 ? 2.270 16.197 -3.593 1.00 59.75 91 TYR A C 1
ATOM 730 O O . TYR A 1 91 ? 2.790 17.294 -3.383 1.00 59.75 91 TYR A O 1
ATOM 738 N N . LEU A 1 92 ? 2.644 15.089 -2.959 1.00 56.22 92 LEU A N 1
ATOM 739 C CA . LEU A 1 92 ? 3.932 14.968 -2.303 1.00 56.22 92 LEU A CA 1
ATOM 740 C C . LEU A 1 92 ? 4.992 15.334 -3.365 1.00 56.22 92 LEU A C 1
ATOM 742 O O . LEU A 1 92 ? 4.767 15.150 -4.560 1.00 56.22 92 LEU A O 1
ATOM 746 N N . SER A 1 93 ? 6.115 15.931 -2.971 1.00 55.19 93 SER A N 1
ATOM 747 C CA . SER A 1 93 ? 7.111 16.572 -3.865 1.00 55.19 93 SER A CA 1
ATOM 748 C C . SER A 1 93 ? 7.757 15.651 -4.920 1.00 55.19 93 SER A C 1
ATOM 750 O O . SER A 1 93 ? 8.575 16.079 -5.730 1.00 55.19 93 SER A O 1
ATOM 752 N N . THR A 1 94 ? 7.355 14.391 -4.924 1.00 53.47 94 THR A N 1
ATOM 753 C CA . THR A 1 94 ? 7.750 13.269 -5.756 1.00 53.47 94 THR A CA 1
ATOM 754 C C . THR A 1 94 ? 6.436 12.594 -6.172 1.00 53.47 94 THR A C 1
ATOM 756 O O . THR A 1 94 ? 5.489 12.573 -5.389 1.00 53.47 94 THR A O 1
ATOM 759 N N . ARG A 1 95 ? 6.292 12.126 -7.417 1.00 59.72 95 ARG A N 1
ATOM 760 C CA . ARG A 1 95 ? 5.031 11.537 -7.913 1.00 59.72 95 ARG A CA 1
ATOM 761 C C . ARG A 1 95 ? 4.725 10.246 -7.153 1.00 59.72 95 ARG A C 1
ATOM 763 O O . ARG A 1 95 ? 5.126 9.157 -7.554 1.00 59.72 95 ARG A O 1
ATOM 770 N N . HIS A 1 96 ? 4.056 10.413 -6.024 1.00 77.94 96 HIS A N 1
ATOM 771 C CA . HIS A 1 96 ? 3.777 9.362 -5.074 1.00 77.94 96 HIS A CA 1
ATOM 772 C C . HIS A 1 96 ? 2.370 8.827 -5.295 1.00 77.94 96 HIS A C 1
ATOM 774 O O . HIS A 1 96 ? 1.414 9.592 -5.429 1.00 77.94 96 HIS A O 1
ATOM 780 N N . CYS A 1 97 ? 2.263 7.507 -5.3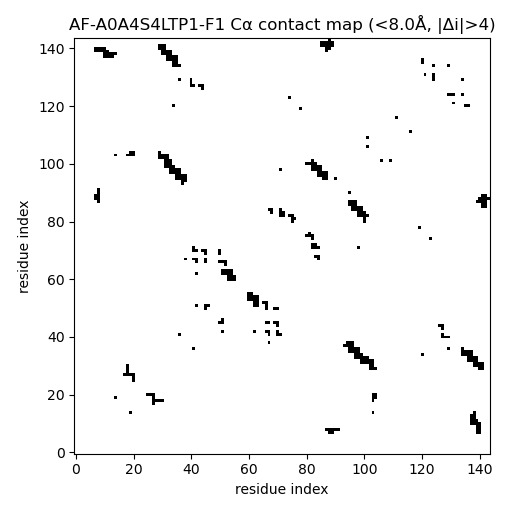07 1.00 89.88 97 CYS A N 1
ATOM 781 C CA . CYS A 1 97 ? 1.012 6.784 -5.182 1.00 89.88 97 CYS A CA 1
ATOM 782 C C . CYS A 1 97 ? 0.936 6.169 -3.784 1.00 89.88 97 CYS A C 1
ATOM 784 O O . CYS A 1 97 ? 1.922 6.123 -3.048 1.00 89.88 97 CYS A O 1
ATOM 786 N N . ILE A 1 98 ? -0.243 5.686 -3.423 1.00 92.88 98 ILE A N 1
ATOM 787 C CA . ILE A 1 98 ? -0.462 4.910 -2.209 1.00 92.88 98 ILE A CA 1
ATOM 788 C C . ILE A 1 98 ? -1.002 3.553 -2.638 1.00 92.88 98 ILE A C 1
ATOM 790 O O . ILE A 1 98 ? -1.969 3.496 -3.399 1.00 92.88 98 ILE A O 1
ATOM 794 N N . ILE A 1 99 ? -0.388 2.480 -2.147 1.00 95.12 99 ILE A N 1
ATOM 795 C CA . ILE A 1 99 ? -0.991 1.147 -2.185 1.00 95.12 99 ILE A CA 1
ATOM 796 C C . ILE A 1 99 ? -1.912 1.067 -0.971 1.00 95.12 99 ILE A C 1
ATOM 798 O O . ILE A 1 99 ? -1.444 0.896 0.155 1.00 95.12 99 ILE A O 1
ATOM 802 N N . GLU A 1 100 ? -3.205 1.296 -1.188 1.00 94.81 100 GLU A N 1
ATOM 803 C CA . GLU A 1 100 ? -4.239 1.170 -0.165 1.00 94.81 100 GLU A CA 1
ATOM 804 C C . GLU A 1 100 ? -4.379 -0.290 0.252 1.00 94.81 100 GLU A C 1
ATOM 806 O O . GLU A 1 100 ? -4.563 -1.159 -0.595 1.00 94.81 100 GLU A O 1
ATOM 811 N N . MET A 1 101 ? -4.362 -0.515 1.563 1.00 93.62 101 MET A N 1
ATOM 812 C CA . MET A 1 101 ? -4.723 -1.784 2.191 1.00 93.62 101 MET A CA 1
ATOM 813 C C . MET A 1 101 ? -6.158 -1.710 2.725 1.00 93.62 101 MET A C 1
ATOM 815 O O . MET A 1 101 ? -6.988 -2.574 2.476 1.00 93.62 101 MET A O 1
ATOM 819 N N . TRP A 1 102 ? -6.487 -0.633 3.433 1.00 92.88 102 TRP A N 1
ATOM 820 C CA . TRP A 1 102 ? -7.845 -0.377 3.905 1.00 92.88 102 TRP A CA 1
ATOM 821 C C . TRP A 1 102 ? -8.115 1.120 3.988 1.00 92.88 102 TRP A C 1
ATOM 823 O O . TRP A 1 102 ? -7.238 1.955 3.785 1.00 92.88 102 TRP A O 1
ATOM 833 N N . ASN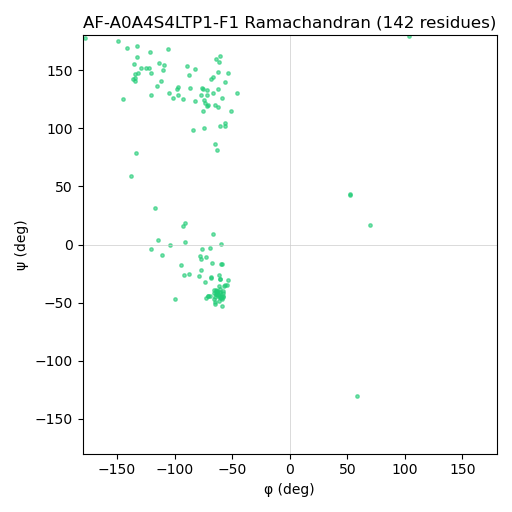 A 1 103 ? -9.346 1.476 4.309 1.00 93.31 103 ASN A N 1
ATOM 834 C CA . ASN A 1 103 ? -9.790 2.840 4.526 1.00 93.31 103 ASN A CA 1
ATOM 835 C C . ASN A 1 103 ? -10.611 2.934 5.811 1.00 93.31 103 ASN A C 1
ATOM 837 O O . ASN A 1 103 ? -10.963 1.934 6.433 1.00 93.31 103 ASN A O 1
ATOM 841 N N . ASN A 1 104 ? -10.921 4.156 6.222 1.00 92.75 104 ASN A N 1
ATOM 842 C CA . ASN A 1 104 ? -11.648 4.417 7.460 1.00 92.75 104 ASN A CA 1
ATOM 843 C C . ASN A 1 104 ? -13.038 3.752 7.529 1.00 92.75 104 ASN A C 1
ATOM 845 O O . ASN A 1 104 ? -13.561 3.591 8.621 1.00 92.75 104 ASN A O 1
ATOM 849 N N . TYR A 1 105 ? -13.615 3.301 6.411 1.00 90.94 105 TYR A N 1
ATOM 850 C CA . TYR A 1 105 ? -14.904 2.600 6.400 1.00 90.94 105 TYR A CA 1
ATOM 851 C C . TYR A 1 105 ? -14.811 1.092 6.599 1.00 90.94 105 TYR A C 1
ATOM 853 O O . TYR A 1 105 ? -15.780 0.481 7.044 1.00 90.94 105 TYR A O 1
ATOM 861 N N . ASN A 1 106 ? -13.681 0.480 6.251 1.00 88.69 106 ASN A N 1
ATOM 862 C CA . ASN A 1 106 ? -13.517 -0.969 6.320 1.00 88.69 106 ASN A CA 1
ATOM 863 C C . ASN A 1 106 ? -12.379 -1.408 7.246 1.00 88.69 106 ASN A C 1
ATOM 865 O O . ASN A 1 106 ? -12.235 -2.599 7.473 1.00 88.69 106 ASN A O 1
ATOM 869 N N . TYR A 1 107 ? -11.596 -0.501 7.838 1.00 82.12 107 TYR A N 1
ATOM 870 C CA . TYR A 1 107 ? -10.449 -0.902 8.661 1.00 82.12 107 TYR A CA 1
ATOM 871 C C . TYR A 1 107 ? -10.830 -1.760 9.874 1.00 82.12 107 TYR A C 1
ATOM 873 O O . TYR A 1 107 ? -10.029 -2.585 10.297 1.00 82.12 107 TYR A O 1
ATOM 881 N N . THR A 1 108 ? -12.035 -1.591 10.431 1.00 76.75 108 THR A N 1
ATOM 882 C CA . THR A 1 108 ? -12.542 -2.407 11.546 1.00 76.75 108 THR A CA 1
ATOM 883 C C . THR A 1 108 ? -12.935 -3.817 11.110 1.00 76.75 108 THR A C 1
ATOM 885 O O . THR A 1 108 ? -12.778 -4.756 11.884 1.00 76.75 108 THR A O 1
ATOM 888 N N . THR A 1 109 ? -13.418 -3.987 9.877 1.00 77.00 109 THR A N 1
ATOM 889 C CA . THR A 1 109 ? -13.850 -5.280 9.324 1.00 77.00 109 THR A CA 1
ATOM 890 C C . THR A 1 109 ? -12.730 -6.008 8.583 1.00 77.00 109 THR A C 1
ATOM 892 O O . THR A 1 109 ? -12.719 -7.235 8.545 1.00 77.00 109 THR A O 1
ATOM 895 N N . CYS A 1 110 ? -11.761 -5.265 8.053 1.00 70.25 110 CYS A N 1
ATOM 896 C CA . CYS A 1 110 ? -10.544 -5.743 7.405 1.00 70.25 110 CYS A CA 1
ATOM 897 C C . CYS A 1 110 ? -9.366 -5.866 8.385 1.00 70.25 110 CYS A C 1
ATOM 899 O O . CYS A 1 110 ? -8.228 -5.942 7.929 1.00 70.25 110 CYS A O 1
ATOM 901 N N . GLN A 1 111 ? -9.605 -5.863 9.708 1.00 64.38 111 GLN A N 1
ATOM 902 C CA . GLN A 1 111 ? -8.543 -6.005 10.709 1.00 64.38 111 GLN A CA 1
ATOM 903 C C . GLN A 1 111 ? -7.750 -7.290 10.466 1.00 64.38 111 GLN A C 1
ATOM 905 O O . GLN A 1 111 ? -8.183 -8.395 10.790 1.00 64.38 111 GLN A O 1
ATOM 910 N N . THR A 1 112 ? -6.553 -7.126 9.920 1.00 71.38 112 THR A N 1
ATOM 911 C CA . THR A 1 112 ? -5.531 -8.161 9.897 1.00 71.38 112 THR A CA 1
ATOM 912 C C . THR A 1 112 ? -4.721 -8.071 11.178 1.00 71.38 112 THR A C 1
ATOM 914 O O . THR A 1 112 ? -4.483 -6.971 11.686 1.00 71.38 112 THR A O 1
ATOM 917 N N . ASP A 1 113 ? -4.256 -9.201 11.703 1.00 84.56 113 ASP A N 1
ATOM 918 C CA . ASP A 1 113 ? -3.355 -9.156 12.848 1.00 84.56 113 ASP A CA 1
ATOM 919 C C . ASP A 1 113 ? -2.048 -8.406 12.505 1.00 84.56 113 ASP A C 1
ATOM 921 O O . ASP A 1 113 ? -1.651 -8.265 11.342 1.00 84.56 113 ASP A O 1
ATOM 925 N N . ALA A 1 114 ? -1.372 -7.894 13.536 1.00 87.06 114 ALA A N 1
ATOM 926 C CA . ALA A 1 114 ? -0.171 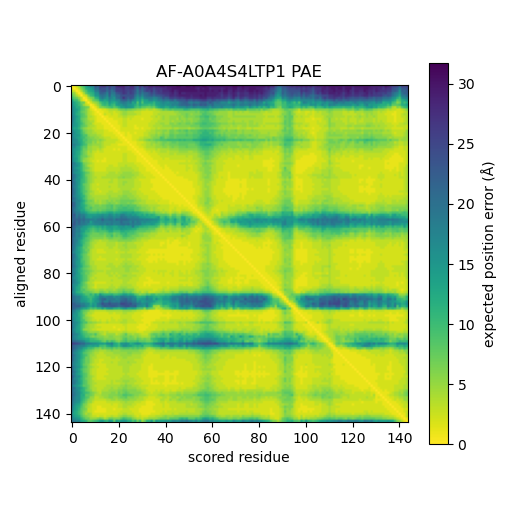-7.078 13.361 1.00 87.06 114 ALA A CA 1
ATOM 927 C C . ALA A 1 114 ? 0.976 -7.833 12.667 1.00 87.06 114 ALA A C 1
ATOM 929 O O . ALA A 1 114 ? 1.825 -7.210 12.028 1.00 87.06 114 ALA A O 1
ATOM 930 N N . LYS A 1 115 ? 1.012 -9.167 12.785 1.00 91.25 115 LYS A N 1
ATOM 931 C CA . LYS A 1 115 ? 2.027 -9.994 12.136 1.00 91.25 115 LYS A CA 1
ATOM 932 C C . LYS A 1 115 ? 1.760 -10.062 10.633 1.00 91.25 115 LYS A C 1
ATOM 934 O O . LYS A 1 115 ? 2.690 -9.822 9.870 1.00 91.25 115 LYS A O 1
ATOM 939 N N . PHE A 1 116 ? 0.518 -10.299 10.217 1.00 91.00 116 PHE A N 1
ATOM 940 C CA . PHE A 1 116 ? 0.136 -10.296 8.806 1.00 91.00 116 PHE A CA 1
ATOM 941 C C . PHE A 1 116 ? 0.417 -8.942 8.145 1.00 91.00 116 PHE A C 1
ATOM 943 O O . PHE A 1 116 ? 1.039 -8.897 7.086 1.00 91.00 116 PHE A O 1
ATOM 950 N N . LEU A 1 117 ? 0.051 -7.830 8.797 1.00 90.94 117 LEU A N 1
ATOM 951 C CA . LEU A 1 117 ? 0.361 -6.490 8.286 1.00 90.94 117 LEU A CA 1
ATOM 952 C C . LEU A 1 117 ? 1.872 -6.288 8.101 1.00 90.94 117 LEU A C 1
ATOM 954 O O . LEU A 1 117 ? 2.306 -5.761 7.075 1.00 90.94 117 LEU A O 1
ATOM 958 N N . ALA A 1 118 ? 2.682 -6.709 9.076 1.00 93.12 118 ALA A N 1
ATOM 959 C CA . ALA A 1 118 ? 4.134 -6.588 8.996 1.00 93.12 118 ALA A CA 1
ATOM 960 C C . ALA A 1 118 ? 4.732 -7.463 7.880 1.00 93.12 118 ALA A C 1
ATOM 962 O O . ALA A 1 118 ? 5.647 -7.023 7.185 1.00 93.12 118 ALA A O 1
ATOM 963 N N . GLU A 1 119 ? 4.223 -8.681 7.687 1.00 94.88 119 GLU A N 1
ATOM 964 C CA . GLU A 1 119 ? 4.648 -9.589 6.613 1.00 94.88 119 GLU A CA 1
ATOM 965 C C . GLU A 1 119 ? 4.282 -9.039 5.230 1.00 94.88 119 GLU A C 1
ATOM 967 O O . GLU A 1 119 ? 5.149 -8.958 4.361 1.00 94.88 119 GLU A O 1
ATOM 972 N N . MET A 1 120 ? 3.042 -8.575 5.053 1.00 94.75 120 MET A N 1
ATOM 973 C CA . MET A 1 120 ? 2.576 -7.925 3.825 1.00 94.75 120 MET A CA 1
ATOM 974 C C . MET A 1 120 ? 3.393 -6.666 3.510 1.00 94.75 120 MET A C 1
ATOM 976 O O . MET A 1 120 ? 3.840 -6.480 2.381 1.00 94.75 120 MET A O 1
ATOM 980 N N . THR A 1 121 ? 3.647 -5.824 4.515 1.00 95.12 121 THR A N 1
ATOM 981 C CA . THR A 1 121 ? 4.441 -4.598 4.350 1.00 95.12 121 THR A CA 1
ATOM 982 C C . THR A 1 121 ? 5.861 -4.909 3.892 1.00 95.12 121 THR A C 1
ATOM 984 O O . THR A 1 121 ? 6.325 -4.337 2.908 1.00 95.12 121 THR A O 1
ATOM 987 N N . ARG A 1 122 ? 6.534 -5.861 4.551 1.00 96.38 122 ARG A N 1
ATOM 988 C CA . ARG A 1 122 ? 7.890 -6.286 4.174 1.00 96.38 122 ARG A CA 1
ATOM 989 C C . ARG A 1 122 ? 7.937 -6.897 2.783 1.00 96.38 122 ARG A C 1
ATOM 991 O O . ARG A 1 122 ? 8.883 -6.640 2.045 1.00 96.38 122 ARG A O 1
ATOM 998 N N . PHE A 1 123 ? 6.932 -7.695 2.425 1.00 96.75 123 PHE A N 1
ATOM 999 C CA . PHE A 1 123 ? 6.827 -8.263 1.087 1.00 96.75 123 PHE A CA 1
ATOM 1000 C C . PHE A 1 123 ? 6.760 -7.157 0.028 1.00 96.75 123 PHE A C 1
ATOM 1002 O O . PHE A 1 123 ? 7.607 -7.121 -0.859 1.00 96.75 123 PHE A O 1
ATOM 1009 N N . ILE A 1 124 ? 5.837 -6.200 0.172 1.00 96.75 124 ILE A N 1
ATOM 1010 C CA . ILE A 1 124 ? 5.688 -5.080 -0.770 1.00 96.75 124 ILE A CA 1
ATOM 1011 C C . ILE A 1 124 ? 6.976 -4.249 -0.845 1.00 96.75 124 ILE A C 1
ATOM 1013 O O . ILE A 1 124 ? 7.437 -3.922 -1.937 1.00 96.75 124 ILE A O 1
ATOM 1017 N N . GLN A 1 125 ? 7.585 -3.931 0.300 1.00 95.88 125 GLN A N 1
ATOM 1018 C CA . GLN A 1 125 ? 8.846 -3.185 0.351 1.00 95.88 125 GLN A CA 1
ATOM 1019 C C . GLN A 1 125 ? 9.984 -3.923 -0.362 1.00 95.88 125 GLN A C 1
ATOM 1021 O O . GLN A 1 125 ? 10.740 -3.297 -1.102 1.00 95.88 125 GLN A O 1
ATOM 1026 N N . SER A 1 126 ? 10.078 -5.243 -0.195 1.00 96.44 126 SER A N 1
ATOM 1027 C CA . SER A 1 126 ? 11.067 -6.082 -0.876 1.00 96.44 126 SER A CA 1
ATOM 1028 C C . SER A 1 126 ? 10.845 -6.113 -2.391 1.00 96.44 126 SER A C 1
ATOM 1030 O O . SER A 1 126 ? 11.774 -5.839 -3.151 1.00 96.44 126 SER A O 1
ATOM 1032 N N . GLU A 1 127 ? 9.621 -6.408 -2.835 1.00 96.75 127 GLU A N 1
ATOM 1033 C CA . GLU A 1 127 ? 9.270 -6.514 -4.259 1.00 96.75 127 GLU A CA 1
ATOM 1034 C C . GLU A 1 127 ? 9.513 -5.196 -5.005 1.00 96.75 127 GLU A C 1
ATOM 1036 O O . GLU A 1 127 ? 10.067 -5.181 -6.105 1.00 96.75 127 GLU A O 1
ATOM 1041 N N . LEU A 1 128 ? 9.160 -4.074 -4.372 1.00 95.75 128 LEU A N 1
ATOM 1042 C CA . LEU A 1 128 ? 9.291 -2.734 -4.943 1.00 95.75 128 LEU A CA 1
ATOM 1043 C C . LEU A 1 128 ? 10.632 -2.052 -4.619 1.00 95.75 128 LEU A C 1
ATOM 1045 O O . LEU A 1 128 ? 10.839 -0.905 -5.014 1.00 95.75 128 LEU A O 1
ATOM 1049 N N . ARG A 1 129 ? 11.548 -2.736 -3.915 1.00 95.00 129 ARG A N 1
ATOM 1050 C CA . ARG A 1 129 ? 12.870 -2.220 -3.495 1.00 95.00 129 ARG A CA 1
ATOM 1051 C C . ARG A 1 129 ? 12.786 -0.876 -2.761 1.00 95.00 129 ARG A C 1
ATOM 1053 O O . ARG A 1 129 ? 13.566 0.043 -3.020 1.00 95.00 129 ARG A O 1
ATOM 1060 N N . LEU A 1 130 ? 11.814 -0.758 -1.866 1.00 91.62 130 LEU A N 1
ATOM 1061 C CA . LEU A 1 130 ? 11.552 0.453 -1.099 1.00 91.62 130 LEU A CA 1
ATOM 1062 C C . LEU A 1 130 ? 12.465 0.548 0.123 1.00 91.62 130 LEU A C 1
ATOM 1064 O O . LEU A 1 130 ? 12.850 -0.457 0.715 1.00 91.62 130 LEU A O 1
ATOM 1068 N N . ASP A 1 131 ? 12.756 1.777 0.542 1.00 90.00 131 ASP A N 1
ATOM 1069 C CA . ASP A 1 131 ? 13.417 2.031 1.818 1.00 90.00 131 ASP A CA 1
ATOM 1070 C C . ASP A 1 131 ? 12.42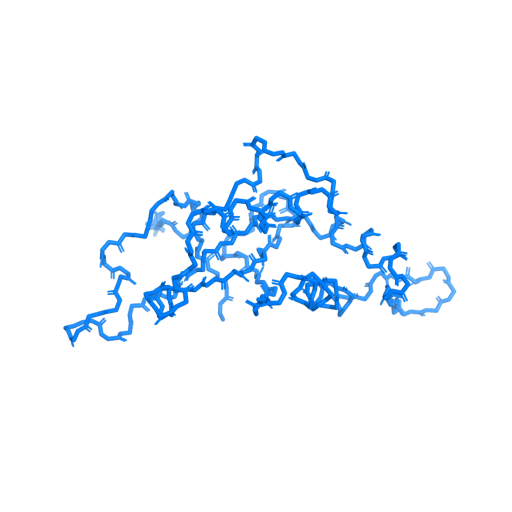4 1.842 2.973 1.00 90.00 131 ASP A C 1
ATOM 1072 O O . ASP A 1 131 ? 11.447 2.588 3.113 1.00 90.00 131 ASP A O 1
ATOM 1076 N N . GLU A 1 132 ? 12.685 0.843 3.817 1.00 87.88 132 GLU A N 1
ATOM 1077 C CA . GLU A 1 132 ? 11.849 0.503 4.968 1.00 87.88 132 GLU A CA 1
ATOM 1078 C C . GLU A 1 132 ? 11.647 1.691 5.917 1.00 87.88 132 GLU A C 1
ATOM 1080 O O . GLU A 1 132 ? 10.563 1.845 6.483 1.00 87.88 132 GLU A O 1
ATOM 1085 N N . ALA A 1 133 ? 12.651 2.559 6.081 1.00 84.12 133 ALA A N 1
ATOM 1086 C CA . ALA A 1 133 ? 12.581 3.675 7.021 1.00 84.12 133 ALA A CA 1
ATOM 1087 C C . ALA A 1 133 ? 11.571 4.749 6.588 1.00 84.12 133 ALA A C 1
ATOM 1089 O O . ALA A 1 133 ? 11.001 5.447 7.429 1.00 84.12 133 ALA A O 1
ATOM 1090 N N . THR A 1 134 ? 11.337 4.882 5.282 1.00 82.19 134 THR A N 1
ATOM 1091 C CA . THR A 1 134 ? 10.528 5.962 4.699 1.00 82.19 134 THR A CA 1
ATOM 1092 C C . THR A 1 134 ? 9.201 5.488 4.109 1.00 82.19 134 THR A C 1
ATOM 1094 O O . THR A 1 134 ? 8.342 6.318 3.811 1.00 82.19 134 THR A O 1
ATOM 1097 N N . THR A 1 135 ? 8.984 4.174 4.004 1.00 87.44 135 THR A N 1
ATOM 1098 C CA . THR A 1 135 ? 7.794 3.580 3.365 1.00 87.44 135 THR A CA 1
ATOM 1099 C C . THR A 1 135 ? 6.929 2.758 4.319 1.00 87.44 135 THR A C 1
ATOM 1101 O O . THR A 1 135 ? 6.278 1.794 3.923 1.00 87.44 135 THR A O 1
ATOM 1104 N N . GLN A 1 136 ? 6.894 3.136 5.598 1.00 91.06 136 GLN A N 1
ATOM 1105 C CA . GLN A 1 136 ? 5.966 2.529 6.551 1.00 91.06 136 GLN A CA 1
ATOM 1106 C C . GLN A 1 136 ? 4.506 2.879 6.209 1.00 91.06 136 GLN A C 1
ATOM 1108 O O . GLN A 1 136 ? 4.243 4.011 5.783 1.00 91.06 136 GLN A O 1
ATOM 1113 N N . PRO A 1 137 ? 3.551 1.952 6.417 1.00 92.06 137 PRO A N 1
ATOM 1114 C CA . PRO A 1 137 ? 2.147 2.230 6.178 1.00 92.06 137 PRO A CA 1
ATOM 1115 C C . PRO A 1 137 ? 1.622 3.345 7.090 1.00 92.06 137 PRO A C 1
ATOM 1117 O O . PRO A 1 137 ? 1.873 3.356 8.299 1.00 92.06 137 PRO A O 1
ATOM 1120 N N . LYS A 1 138 ? 0.880 4.288 6.507 1.00 92.06 138 LYS A N 1
ATOM 1121 C CA . LYS A 1 138 ? 0.298 5.448 7.201 1.00 92.06 138 LYS A CA 1
ATOM 1122 C C . LYS A 1 138 ? -1.092 5.755 6.668 1.00 92.06 138 LYS A C 1
ATOM 1124 O O . LYS A 1 138 ? -1.507 5.222 5.642 1.00 92.06 138 LYS A O 1
ATOM 1129 N N . TRP A 1 139 ? -1.800 6.636 7.363 1.00 92.12 139 TRP A N 1
ATOM 1130 C CA . TRP A 1 139 ? -3.072 7.188 6.923 1.00 92.12 139 TRP A CA 1
ATOM 1131 C C . TRP A 1 139 ? -2.865 8.416 6.040 1.00 92.12 139 TRP A C 1
ATOM 1133 O O . TRP A 1 139 ? -2.095 9.315 6.377 1.00 92.12 139 TRP A O 1
ATOM 1143 N N . PHE A 1 140 ? -3.587 8.472 4.925 1.00 90.19 140 PHE A N 1
ATOM 1144 C CA . PHE A 1 140 ? -3.489 9.537 3.937 1.00 90.19 140 PHE A CA 1
ATOM 1145 C C . PHE A 1 140 ? -4.866 10.025 3.507 1.00 90.19 140 PHE A C 1
ATOM 1147 O O . PHE A 1 140 ? -5.794 9.240 3.293 1.00 90.19 140 PHE A O 1
ATOM 1154 N N . PHE A 1 141 ? -4.961 11.331 3.270 1.00 89.31 141 PHE A N 1
ATOM 1155 C CA . PHE A 1 141 ? -6.020 11.882 2.437 1.00 89.31 141 PHE A CA 1
ATOM 1156 C C . PHE A 1 141 ? -5.716 11.592 0.970 1.00 89.31 141 PHE A C 1
ATOM 1158 O O . PHE A 1 141 ? -4.601 11.826 0.495 1.00 89.31 141 PHE A O 1
ATOM 1165 N N . VAL A 1 142 ? -6.724 11.132 0.238 1.00 87.06 142 VAL A N 1
ATOM 1166 C CA . VAL A 1 142 ? -6.620 10.828 -1.193 1.00 87.06 142 VAL A CA 1
ATOM 1167 C C . VAL A 1 142 ? -7.469 11.784 -2.018 1.00 87.06 142 VAL A C 1
ATOM 1169 O O . VAL A 1 142 ? -8.410 12.397 -1.508 1.00 87.06 142 VAL A O 1
ATOM 1172 N N . ALA A 1 143 ? -7.092 11.947 -3.282 1.00 79.75 143 ALA A N 1
ATOM 1173 C CA . ALA A 1 143 ? -7.949 12.568 -4.277 1.00 79.75 143 ALA A CA 1
ATOM 1174 C C . ALA A 1 143 ? -9.066 11.573 -4.636 1.00 79.75 143 ALA A C 1
ATOM 1176 O O . ALA A 1 143 ? -8.773 10.445 -5.037 1.00 79.75 143 ALA A O 1
ATOM 1177 N N . GLU A 1 144 ? -10.317 11.990 -4.443 1.00 66.19 144 GLU A N 1
ATOM 1178 C CA . GLU A 1 144 ? -11.527 11.273 -4.868 1.00 66.19 144 GLU A CA 1
ATOM 1179 C C . GLU A 1 144 ? -12.167 11.977 -6.063 1.00 66.19 144 GLU A C 1
ATOM 1181 O O . GLU A 1 144 ? -12.163 13.233 -6.069 1.00 66.19 144 GLU A O 1
#

Organism: NCBI:txid2447956

Sequence (144 aa):
MTLHAGPYGQALDSLPAEYDPTPENPRPRRLVYGIPVTTDALFDYAEWAGLAQYVGRGTWKRPNPFSLDKAVDLLSDYCRFDMYLKTPYLYLSTRHCIIEMWNNYNYTTC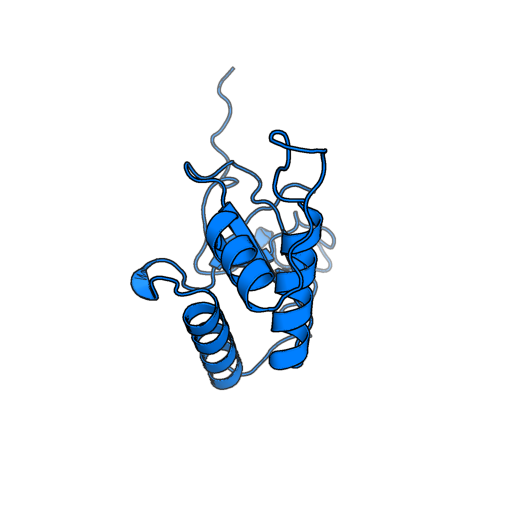QTDAKFLAEMTRFIQSELRLDEATTQPKWFFVAE

pLDDT: mean 85.67, std 14.07, range [30.88, 97.62]

Solvent-accessible surface area (backbone atoms only — not comparable to full-atom values): 8219 Å² total; per-residue (Å²): 133,86,77,75,84,64,75,51,72,50,77,30,94,61,86,56,73,84,39,46,60,37,94,93,41,72,77,40,73,73,37,34,34,23,32,59,41,48,56,62,39,37,39,55,40,8,49,75,72,71,58,51,42,66,44,73,62,82,92,61,56,39,82,30,73,71,15,41,48,52,33,37,48,54,51,17,60,75,65,71,44,76,46,43,74,41,45,46,51,42,81,54,101,51,72,50,35,26,46,28,60,40,30,54,88,41,42,84,81,63,64,65,56,73,64,57,52,52,51,50,50,51,49,54,32,59,72,44,69,50,58,71,92,81,38,58,69,29,31,32,37,49,62,128

Secondary structure (DSSP, 8-state):
------STT--BSS--GGGS--SSSSSPPPEEEEEEEEHHHHHHHHHHTT---EESSGGG-EE-THHHHHHHHHHHHHHTS--EEE-BSS--SS-EEEEEEEETTTTTTS---HHHHHHHHHHHHHHTT--TTT---EEEEB--